Protein AF-A0A0F5PPN7-F1 (afdb_monomer)

Secondary structure (DSSP, 8-state):
-HHHHHHHHHHHHHHHHHHHHHHS---HHHHHHHHHHHHHHHHHHT-S-HHHHHHHHHHHHHHHHHHHHHTTT-S-HHHHHHHHHHHHHHHHHHHHHHHHHHHHHHHHHHHHHHHTTSS-TTS---SHHHHHHHHHHHHHHHHHHHHHHHHHHH-

Mean predicted aligned error: 4.65 Å

InterPro domains:
  IPR000045 Prepilin type IV endopeptidase, peptidase domain [PF01478] (7-111)
  IPR014032 Peptidase A24A, prepilin type IV, bacterial [PR00864] (16-33)
  IPR014032 Peptidase A24A, prepilin type IV, bacterial [PR00864] (79-90)
  IPR014032 Peptidase A24A, prepilin type IV, bacterial [PR00864] (91-106)
  IPR050882 Prepilin leader peptidase/N-methyltransferase [PTHR30487] (3-154)

pLDDT: mean 89.39, std 6.9, range [55.94, 96.75]

Structure (mmCIF, N/CA/C/O backbone):
data_AF-A0A0F5PPN7-F1
#
_entry.id   AF-A0A0F5PPN7-F1
#
loop_
_atom_site.group_PDB
_atom_site.id
_atom_site.type_symbol
_atom_site.label_atom_id
_atom_site.label_alt_id
_atom_site.label_comp_id
_atom_site.label_asym_id
_atom_site.label_entity_id
_atom_site.label_seq_id
_atom_site.pdbx_PDB_ins_code
_atom_site.Cartn_x
_atom_site.Cartn_y
_atom_site.Cartn_z
_atom_site.occupancy
_atom_site.B_iso_or_equiv
_atom_site.auth_seq_id
_atom_site.auth_comp_id
_atom_site.auth_asym_id
_atom_site.auth_atom_id
_atom_site.pdbx_PDB_model_num
ATOM 1 N N . MET A 1 1 ? 15.386 -11.214 -9.641 1.00 70.88 1 MET A N 1
ATOM 2 C CA . MET A 1 1 ? 15.377 -10.045 -8.725 1.00 70.88 1 MET A CA 1
ATOM 3 C C . MET A 1 1 ? 13.977 -9.497 -8.457 1.00 70.88 1 MET A C 1
ATOM 5 O O . MET A 1 1 ? 13.688 -9.273 -7.292 1.00 70.88 1 MET A O 1
ATOM 9 N N . LYS A 1 2 ? 13.082 -9.360 -9.454 1.00 78.06 2 LYS A N 1
ATOM 10 C CA . LYS A 1 2 ? 11.677 -8.943 -9.219 1.00 78.06 2 LYS A CA 1
ATOM 11 C C . LYS A 1 2 ? 10.920 -9.808 -8.201 1.00 78.06 2 LYS A C 1
ATOM 13 O O . LYS A 1 2 ? 10.263 -9.279 -7.315 1.00 78.06 2 LYS A O 1
ATOM 18 N N . ALA A 1 3 ? 11.081 -11.130 -8.265 1.00 83.12 3 ALA A N 1
ATOM 19 C CA . ALA A 1 3 ? 10.486 -12.030 -7.274 1.00 83.12 3 ALA A CA 1
ATOM 20 C C . ALA A 1 3 ? 10.968 -11.725 -5.841 1.00 83.12 3 ALA A C 1
ATOM 22 O O . ALA A 1 3 ? 10.147 -11.585 -4.944 1.00 83.12 3 ALA A O 1
ATOM 23 N N . PHE A 1 4 ? 12.275 -11.517 -5.635 1.00 86.00 4 PHE A N 1
ATOM 24 C CA . PHE A 1 4 ? 12.831 -11.163 -4.321 1.00 86.00 4 PHE A CA 1
ATOM 25 C C . PHE A 1 4 ? 12.287 -9.834 -3.790 1.00 86.00 4 PHE A C 1
ATOM 27 O O . PHE A 1 4 ? 11.924 -9.755 -2.620 1.00 86.00 4 PHE A O 1
ATOM 34 N N . SER A 1 5 ? 12.177 -8.810 -4.644 1.00 85.88 5 SER A N 1
ATOM 35 C CA . SER A 1 5 ? 11.591 -7.530 -4.237 1.00 85.88 5 SER A CA 1
ATOM 36 C C . SER A 1 5 ? 10.119 -7.677 -3.848 1.00 85.88 5 SER A C 1
ATOM 38 O O . SER A 1 5 ? 9.676 -7.045 -2.892 1.00 85.88 5 SER A O 1
ATOM 40 N N . TYR A 1 6 ? 9.367 -8.539 -4.543 1.00 89.69 6 TYR A N 1
ATOM 41 C CA . TYR A 1 6 ? 7.972 -8.803 -4.199 1.00 89.69 6 TYR A CA 1
ATOM 42 C C . TYR A 1 6 ? 7.831 -9.602 -2.910 1.00 89.69 6 TYR A C 1
ATOM 44 O O . TYR A 1 6 ? 6.993 -9.256 -2.090 1.00 89.69 6 TYR A O 1
ATOM 52 N N . MET A 1 7 ? 8.674 -10.610 -2.681 1.00 89.94 7 MET A N 1
ATOM 53 C CA . MET A 1 7 ? 8.681 -11.366 -1.425 1.00 89.94 7 MET A CA 1
ATOM 54 C C . MET A 1 7 ? 9.019 -10.471 -0.229 1.00 89.94 7 MET A C 1
ATOM 56 O O . MET A 1 7 ? 8.370 -10.573 0.809 1.00 89.94 7 MET A O 1
ATOM 60 N N . PHE A 1 8 ? 9.989 -9.564 -0.391 1.00 91.81 8 PHE A N 1
ATOM 61 C CA . PHE A 1 8 ? 10.326 -8.576 0.631 1.00 91.81 8 PHE A CA 1
ATOM 62 C C . PHE A 1 8 ? 9.153 -7.637 0.923 1.00 91.81 8 PHE A C 1
ATOM 64 O O . PHE A 1 8 ? 8.790 -7.458 2.080 1.00 91.81 8 PHE A O 1
ATOM 71 N N . LEU A 1 9 ? 8.523 -7.050 -0.101 1.00 90.88 9 LEU A N 1
ATOM 72 C CA . LEU A 1 9 ? 7.404 -6.151 0.170 1.00 90.88 9 LEU A CA 1
ATOM 73 C C . LEU A 1 9 ? 6.204 -6.905 0.752 1.00 90.88 9 LEU A C 1
ATOM 75 O O . LEU A 1 9 ? 5.575 -6.407 1.678 1.00 90.88 9 LEU A O 1
ATOM 79 N N . SER A 1 10 ? 5.924 -8.123 0.287 1.00 92.50 10 SER A N 1
ATOM 80 C CA . SER A 1 10 ? 4.885 -8.967 0.874 1.00 92.50 10 SER A CA 1
ATOM 81 C C . SER A 1 10 ? 5.128 -9.223 2.364 1.00 92.50 10 SER A C 1
ATOM 83 O O . SER A 1 10 ? 4.177 -9.155 3.132 1.00 92.50 10 SER A O 1
ATOM 85 N N . SER A 1 11 ? 6.367 -9.456 2.817 1.00 92.69 11 SER A N 1
ATOM 86 C CA . SER A 1 11 ? 6.638 -9.649 4.252 1.00 92.69 11 SER A CA 1
ATOM 87 C C . SER A 1 11 ? 6.443 -8.370 5.077 1.00 92.69 11 SER A C 1
ATOM 89 O O . SER A 1 11 ? 5.898 -8.431 6.183 1.00 92.69 11 SER A O 1
ATOM 91 N N . VAL A 1 12 ? 6.808 -7.209 4.522 1.00 92.50 12 VAL A N 1
ATOM 92 C CA . VAL A 1 12 ? 6.548 -5.884 5.114 1.00 92.50 12 VAL A CA 1
ATOM 93 C C . VAL A 1 12 ? 5.042 -5.628 5.225 1.00 92.50 12 VAL A C 1
ATOM 95 O O . VAL A 1 12 ? 4.563 -5.220 6.280 1.00 92.50 12 VAL A O 1
ATOM 98 N N . LEU A 1 13 ? 4.286 -5.912 4.163 1.00 92.75 13 LEU A N 1
ATOM 99 C CA . LEU A 1 13 ? 2.836 -5.721 4.095 1.00 92.75 13 LEU A CA 1
ATOM 100 C C . LEU A 1 13 ? 2.071 -6.671 5.015 1.00 92.75 13 LEU A C 1
ATOM 102 O O . LEU A 1 13 ? 1.141 -6.247 5.698 1.00 92.75 13 LEU A O 1
ATOM 106 N N . ILE A 1 14 ? 2.485 -7.935 5.091 1.00 93.19 14 ILE A N 1
ATOM 107 C CA . ILE A 1 14 ? 1.915 -8.902 6.032 1.00 93.19 14 ILE A CA 1
ATOM 108 C C . ILE A 1 14 ? 2.141 -8.413 7.466 1.00 93.19 14 ILE A C 1
ATOM 110 O O . ILE A 1 14 ? 1.184 -8.315 8.227 1.00 93.19 14 ILE A O 1
ATOM 114 N N . SER A 1 15 ? 3.371 -8.017 7.810 1.00 91.62 15 SER A N 1
ATOM 115 C CA . SER A 1 15 ? 3.681 -7.453 9.133 1.00 91.62 15 SER A CA 1
ATOM 116 C C . SER A 1 15 ? 2.833 -6.215 9.445 1.00 91.62 15 SER A C 1
ATOM 118 O O . SER A 1 15 ? 2.256 -6.122 10.524 1.00 91.62 15 SER A O 1
ATOM 120 N N . ALA A 1 16 ? 2.705 -5.288 8.489 1.00 91.62 16 ALA A N 1
ATOM 121 C CA . ALA A 1 16 ? 1.866 -4.100 8.639 1.00 91.62 16 ALA A CA 1
ATOM 122 C C . ALA A 1 16 ? 0.387 -4.460 8.842 1.00 91.62 16 ALA A C 1
ATOM 124 O O . ALA A 1 16 ? -0.280 -3.834 9.654 1.00 91.62 16 ALA A O 1
ATOM 125 N N . SER A 1 17 ? -0.107 -5.486 8.147 1.00 92.12 17 SER A N 1
ATOM 126 C CA . SER A 1 17 ? -1.500 -5.938 8.234 1.00 92.12 17 SER A CA 1
ATOM 127 C C . SER A 1 17 ? -1.832 -6.529 9.600 1.00 92.12 17 SER A C 1
ATOM 129 O O . SER A 1 17 ? -2.889 -6.231 10.143 1.00 92.12 17 SER A O 1
ATOM 131 N N . PHE A 1 18 ? -0.938 -7.341 10.172 1.00 91.94 18 PHE A N 1
ATOM 132 C CA . PHE A 1 18 ? -1.131 -7.881 11.521 1.00 91.94 18 PHE A CA 1
ATOM 133 C C . PHE A 1 18 ? -1.137 -6.770 12.574 1.00 91.94 18 PHE A C 1
ATOM 135 O O . PHE A 1 18 ? -2.020 -6.736 13.425 1.00 91.94 18 PHE A O 1
ATOM 142 N N . ILE A 1 19 ? -0.213 -5.812 12.468 1.00 89.56 19 ILE A N 1
ATOM 143 C CA . ILE A 1 19 ? -0.149 -4.687 13.409 1.00 89.56 19 ILE A CA 1
ATOM 144 C C . ILE A 1 19 ? -1.370 -3.770 13.257 1.00 89.56 19 ILE A C 1
ATOM 146 O O . ILE A 1 19 ? -1.895 -3.291 14.257 1.00 89.56 19 ILE A O 1
ATOM 150 N N . ASP A 1 20 ? -1.866 -3.561 12.036 1.00 90.81 20 ASP A N 1
ATOM 151 C CA . ASP A 1 20 ? -3.085 -2.783 11.795 1.00 90.81 20 ASP A CA 1
ATOM 152 C C . ASP A 1 20 ? -4.336 -3.495 12.345 1.00 90.81 20 ASP A C 1
ATOM 154 O O . ASP A 1 20 ? -5.203 -2.860 12.940 1.00 90.81 20 ASP A O 1
ATOM 158 N N . LEU A 1 21 ? -4.410 -4.827 12.242 1.00 86.94 21 LEU A N 1
ATOM 159 C CA . LEU A 1 21 ? -5.501 -5.617 12.826 1.00 86.94 21 LEU A CA 1
ATOM 160 C C . LEU A 1 21 ? -5.532 -5.558 14.358 1.00 86.94 21 LEU A C 1
ATOM 162 O O . LEU A 1 21 ? -6.618 -5.513 14.937 1.00 86.94 21 LEU A O 1
ATOM 166 N N . GLU A 1 22 ? -4.367 -5.569 15.005 1.00 87.38 22 GLU A N 1
ATOM 167 C CA . GLU A 1 22 ? -4.254 -5.583 16.468 1.00 87.38 22 GLU A CA 1
ATOM 168 C C . GLU A 1 22 ? -4.308 -4.183 17.087 1.00 87.38 22 GLU A C 1
ATOM 170 O O . GLU A 1 22 ? -4.940 -3.980 18.125 1.00 87.38 22 GLU A O 1
ATOM 175 N N . HIS A 1 23 ? -3.650 -3.209 16.459 1.00 85.31 23 HIS A N 1
ATOM 176 C CA . HIS A 1 23 ? -3.412 -1.890 17.040 1.00 85.31 23 HIS A CA 1
ATOM 177 C C . HIS A 1 23 ? -3.988 -0.732 16.222 1.00 85.31 23 HIS A C 1
ATOM 179 O O . HIS A 1 23 ? -3.931 0.406 16.687 1.00 85.31 23 HIS A O 1
ATOM 185 N N . THR A 1 24 ? -4.557 -0.975 15.034 1.00 84.31 24 THR A N 1
ATOM 186 C CA . THR A 1 24 ? -5.137 0.058 14.140 1.00 84.31 24 THR A CA 1
ATOM 187 C C . THR A 1 24 ? -4.165 1.185 13.774 1.00 84.31 24 THR A C 1
ATOM 189 O O . THR A 1 24 ? -4.561 2.311 13.472 1.00 84.31 24 THR A O 1
ATOM 192 N N . ILE A 1 25 ? -2.865 0.894 13.847 1.00 85.62 25 ILE A N 1
ATOM 193 C CA . ILE A 1 25 ? -1.784 1.818 13.519 1.00 85.62 25 ILE A CA 1
ATOM 194 C C . ILE A 1 25 ? -0.779 1.118 12.615 1.00 85.62 25 ILE A C 1
ATOM 196 O O . ILE A 1 25 ? -0.460 -0.051 12.805 1.00 85.62 25 ILE A O 1
ATOM 200 N N . ILE A 1 26 ? -0.205 1.863 11.672 1.00 86.31 26 ILE A N 1
ATOM 201 C CA . ILE A 1 26 ? 0.923 1.387 10.868 1.00 86.31 26 ILE A CA 1
ATOM 202 C C . ILE A 1 26 ? 2.187 2.114 11.344 1.00 86.31 26 ILE A C 1
ATOM 204 O O . ILE A 1 26 ? 2.313 3.327 11.136 1.00 86.31 26 ILE A O 1
ATOM 208 N N . PRO A 1 27 ? 3.143 1.406 11.974 1.00 86.25 27 PRO A N 1
ATOM 209 C CA . PRO A 1 27 ? 4.383 2.005 12.441 1.00 86.25 27 PRO A CA 1
ATOM 210 C C . PRO A 1 27 ? 5.185 2.612 11.291 1.00 86.25 27 PRO A C 1
ATOM 212 O O . PRO A 1 27 ? 5.464 1.959 10.281 1.00 86.25 27 PRO A O 1
ATOM 215 N N . ASN A 1 28 ? 5.652 3.849 11.479 1.00 89.56 28 ASN A N 1
ATOM 216 C CA . ASN A 1 28 ? 6.518 4.508 10.499 1.00 89.56 28 ASN A CA 1
ATOM 217 C C . ASN A 1 28 ? 7.812 3.713 10.245 1.00 89.56 28 ASN A C 1
ATOM 219 O O . ASN A 1 28 ? 8.345 3.773 9.143 1.00 89.56 28 ASN A O 1
ATOM 223 N N . SER A 1 29 ? 8.299 2.943 11.224 1.00 88.69 29 SER A N 1
ATOM 224 C CA . SER A 1 29 ? 9.482 2.083 11.081 1.00 88.69 29 SER A CA 1
ATOM 225 C C . SER A 1 29 ? 9.324 1.042 9.968 1.00 88.69 29 SER A C 1
ATOM 227 O O . SER A 1 29 ? 10.255 0.844 9.192 1.00 88.69 29 SER A O 1
ATOM 229 N N . ILE A 1 30 ? 8.141 0.433 9.838 1.00 90.50 30 ILE A N 1
ATOM 230 C CA . ILE A 1 30 ? 7.843 -0.568 8.802 1.00 90.50 30 ILE A CA 1
ATOM 231 C C . ILE A 1 30 ? 7.790 0.085 7.425 1.00 90.50 30 ILE A C 1
ATOM 233 O O . ILE A 1 30 ? 8.378 -0.421 6.472 1.00 90.50 30 ILE A O 1
ATOM 237 N N . ILE A 1 31 ? 7.142 1.246 7.333 1.00 92.00 31 ILE A N 1
ATOM 238 C CA . ILE A 1 31 ? 7.070 2.026 6.095 1.00 92.00 31 ILE A CA 1
ATOM 239 C C . ILE A 1 31 ? 8.478 2.438 5.643 1.00 92.00 31 ILE A C 1
ATOM 241 O O . ILE A 1 31 ? 8.833 2.245 4.481 1.00 92.00 31 ILE A O 1
ATOM 245 N N . ILE A 1 32 ? 9.297 2.968 6.557 1.00 91.56 32 ILE A N 1
ATOM 246 C CA . ILE A 1 32 ? 10.674 3.391 6.272 1.00 91.56 32 ILE A CA 1
ATOM 247 C C . ILE A 1 32 ? 11.523 2.194 5.830 1.00 91.56 32 ILE A C 1
ATOM 249 O O . ILE A 1 32 ? 12.202 2.283 4.809 1.00 91.56 32 ILE A O 1
ATOM 253 N N . ALA A 1 33 ? 11.452 1.062 6.539 1.00 91.75 33 ALA A N 1
ATOM 254 C CA . ALA A 1 33 ? 12.148 -0.165 6.149 1.00 91.75 33 ALA A CA 1
ATOM 255 C C . ALA A 1 33 ? 11.722 -0.637 4.748 1.00 91.75 33 ALA A C 1
ATOM 257 O O . ALA A 1 33 ? 12.568 -1.001 3.928 1.00 91.75 33 ALA A O 1
ATOM 258 N N . GLY A 1 34 ? 10.424 -0.551 4.449 1.00 91.88 34 GLY A N 1
ATOM 259 C CA . GLY A 1 34 ? 9.867 -0.816 3.130 1.00 91.88 34 GLY A CA 1
ATOM 260 C C . GLY A 1 34 ? 10.478 0.071 2.046 1.00 91.88 34 GLY A C 1
ATOM 261 O O . GLY A 1 34 ? 10.948 -0.450 1.036 1.00 91.88 34 GLY A O 1
ATOM 262 N N . PHE A 1 35 ? 10.527 1.391 2.256 1.00 91.62 35 PHE A N 1
ATOM 263 C CA . PHE A 1 35 ? 11.103 2.341 1.294 1.00 91.62 35 PHE A CA 1
ATOM 264 C C . PHE A 1 35 ? 12.605 2.147 1.089 1.00 91.62 35 PHE A C 1
ATOM 266 O O . PHE A 1 35 ? 13.071 2.194 -0.049 1.00 91.62 35 PHE A O 1
ATOM 273 N N . ILE A 1 36 ? 13.360 1.895 2.162 1.00 91.31 36 ILE A N 1
ATOM 274 C CA . ILE A 1 36 ? 14.796 1.601 2.073 1.00 91.31 36 ILE A CA 1
ATOM 275 C C . ILE A 1 36 ? 15.011 0.346 1.225 1.00 91.31 36 ILE A C 1
ATOM 277 O O . ILE A 1 36 ? 15.800 0.368 0.280 1.00 91.31 36 ILE A O 1
ATOM 281 N N . GLY A 1 37 ? 14.263 -0.726 1.504 1.00 88.94 37 GLY A N 1
ATOM 282 C CA . GLY A 1 37 ? 14.311 -1.943 0.698 1.00 88.94 37 GLY A CA 1
ATOM 283 C C . GLY A 1 37 ? 13.943 -1.677 -0.762 1.00 88.94 37 GLY A C 1
ATOM 284 O O . GLY A 1 37 ? 14.658 -2.113 -1.663 1.00 88.94 37 GLY A O 1
ATOM 285 N N . ALA A 1 38 ? 12.888 -0.895 -1.007 1.00 87.56 38 ALA A N 1
ATOM 286 C CA . ALA A 1 38 ? 12.468 -0.495 -2.348 1.00 87.56 38 ALA A CA 1
ATOM 287 C C . ALA A 1 38 ? 13.591 0.187 -3.128 1.00 87.56 38 ALA A C 1
ATOM 289 O O . ALA A 1 38 ? 13.858 -0.163 -4.279 1.00 87.56 38 ALA A O 1
ATOM 290 N N . LEU A 1 39 ? 14.266 1.144 -2.488 1.00 87.69 39 LEU A N 1
ATOM 291 C CA . LEU A 1 39 ? 15.353 1.902 -3.088 1.00 87.69 39 LEU A CA 1
ATOM 292 C C . LEU A 1 39 ? 16.548 0.997 -3.406 1.00 87.69 39 LEU A C 1
ATOM 294 O O . LEU A 1 39 ? 17.082 1.066 -4.511 1.00 87.69 39 LEU A O 1
ATOM 298 N N . ILE A 1 40 ? 16.919 0.098 -2.490 1.00 88.94 40 ILE A N 1
ATOM 299 C CA . ILE A 1 40 ? 17.997 -0.878 -2.704 1.00 88.94 40 ILE A CA 1
ATOM 300 C C . ILE A 1 40 ? 17.668 -1.782 -3.896 1.00 88.94 40 ILE A C 1
ATOM 302 O O . ILE A 1 40 ? 18.454 -1.872 -4.840 1.00 88.94 40 ILE A O 1
ATOM 306 N N . PHE A 1 41 ? 16.488 -2.410 -3.912 1.00 86.94 41 PHE A N 1
ATOM 307 C CA . PHE A 1 41 ? 16.081 -3.266 -5.031 1.00 86.94 41 PHE A CA 1
ATOM 308 C C . PHE A 1 41 ? 16.023 -2.500 -6.353 1.00 86.94 41 PHE A C 1
ATOM 310 O O . PHE A 1 41 ? 16.322 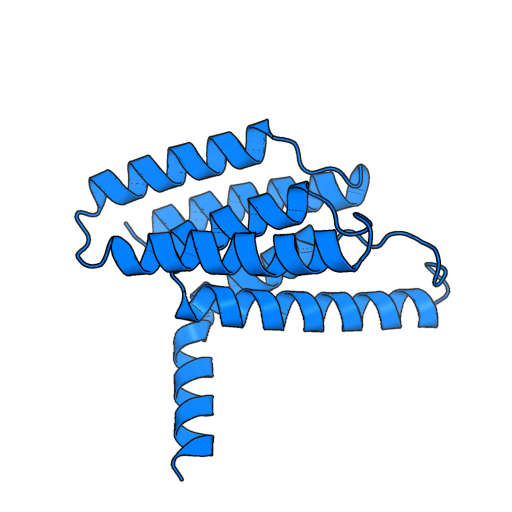-3.070 -7.406 1.00 86.94 41 PHE A O 1
ATOM 317 N N . ARG A 1 42 ? 15.676 -1.209 -6.308 1.00 82.19 42 ARG A N 1
ATOM 318 C CA . ARG A 1 42 ? 15.634 -0.348 -7.487 1.00 82.19 42 ARG A CA 1
ATOM 319 C C . ARG A 1 42 ? 17.018 -0.079 -8.058 1.00 82.19 42 ARG A C 1
ATOM 321 O O . ARG A 1 42 ? 17.200 -0.240 -9.264 1.00 82.19 42 ARG A O 1
ATOM 328 N N . LEU A 1 43 ? 17.966 0.307 -7.207 1.00 83.19 43 LEU A N 1
ATOM 329 C CA . LEU A 1 43 ? 19.353 0.552 -7.603 1.00 83.19 43 LEU A CA 1
ATOM 330 C C . LEU A 1 43 ? 19.981 -0.711 -8.202 1.00 83.19 43 LEU A C 1
ATOM 332 O O . LEU A 1 43 ? 20.671 -0.637 -9.214 1.00 83.19 43 LEU A O 1
ATOM 336 N N . LEU A 1 44 ? 19.666 -1.874 -7.630 1.00 83.56 44 LEU A N 1
ATOM 337 C CA . LEU A 1 44 ? 20.182 -3.158 -8.095 1.00 83.56 44 LEU A CA 1
ATOM 338 C C . LEU A 1 44 ? 19.560 -3.628 -9.422 1.00 83.56 44 LEU A C 1
ATOM 340 O O . LEU A 1 44 ? 20.227 -4.310 -10.192 1.00 83.56 44 LEU A O 1
ATOM 344 N N . MET A 1 45 ? 18.295 -3.299 -9.712 1.00 76.88 45 MET A N 1
ATOM 345 C CA . MET A 1 45 ? 17.614 -3.779 -10.926 1.00 76.88 45 MET A CA 1
ATOM 346 C C . MET A 1 45 ? 17.824 -2.924 -12.182 1.00 76.88 45 MET A C 1
ATOM 348 O O . MET A 1 45 ? 17.304 -3.312 -13.225 1.00 76.88 45 MET A O 1
ATOM 352 N N . TYR A 1 46 ? 18.538 -1.792 -12.096 1.00 65.44 46 TYR A N 1
ATOM 353 C CA . TYR A 1 46 ? 18.852 -0.875 -13.210 1.00 65.44 46 TYR A CA 1
ATOM 354 C C . TYR A 1 46 ? 17.733 -0.784 -14.269 1.00 65.44 46 TYR A C 1
ATOM 356 O O . TYR A 1 46 ? 17.925 -1.006 -15.463 1.00 65.44 46 TYR A O 1
ATOM 364 N N . SER A 1 47 ? 16.500 -0.549 -13.809 1.00 61.75 47 SER A N 1
ATOM 365 C CA . SER A 1 47 ? 15.319 -0.656 -14.667 1.00 61.75 47 SER A CA 1
ATOM 366 C C . SER A 1 47 ? 14.999 0.687 -15.312 1.00 61.75 47 SER A C 1
ATOM 368 O O . SER A 1 47 ? 14.724 1.669 -14.612 1.00 61.75 47 SER A O 1
ATOM 370 N N . TYR A 1 48 ? 14.906 0.693 -16.645 1.00 55.94 48 TYR A N 1
ATOM 371 C CA . TYR A 1 48 ? 14.234 1.748 -17.402 1.00 55.94 48 TYR A CA 1
ATOM 372 C C . TYR A 1 48 ? 12.815 1.963 -16.843 1.00 55.94 48 TYR A C 1
ATOM 374 O O . TYR A 1 48 ? 12.143 1.009 -16.435 1.00 55.94 48 TYR A O 1
ATOM 382 N N . GLY A 1 49 ? 12.390 3.226 -16.753 1.00 72.31 49 GLY A N 1
ATOM 383 C CA . GLY A 1 49 ? 11.052 3.600 -16.285 1.00 72.31 49 GLY A CA 1
ATOM 384 C C . GLY A 1 49 ? 10.961 4.124 -14.850 1.00 72.31 49 GLY A C 1
ATOM 385 O O . GLY A 1 49 ? 9.942 3.901 -14.220 1.00 72.31 49 GLY A O 1
ATOM 386 N N . PHE A 1 50 ? 11.974 4.821 -14.316 1.00 80.31 50 PHE A N 1
ATOM 387 C CA . PHE A 1 50 ? 11.917 5.447 -12.976 1.00 80.31 50 PHE A CA 1
ATOM 388 C C . PHE A 1 50 ? 10.674 6.337 -12.769 1.00 80.31 50 PHE A C 1
ATOM 390 O O . PHE A 1 50 ? 10.063 6.308 -11.702 1.00 80.31 50 PHE A O 1
ATOM 397 N N . LEU A 1 51 ? 10.246 7.039 -13.824 1.00 87.56 51 LEU A N 1
ATOM 398 C CA . LEU A 1 51 ? 9.023 7.846 -13.826 1.00 87.56 51 LEU A CA 1
ATOM 399 C C . LEU A 1 51 ? 7.763 7.028 -13.512 1.00 87.56 51 LEU A C 1
ATOM 401 O O . LEU A 1 51 ? 6.900 7.519 -12.800 1.00 87.56 51 LEU A O 1
ATOM 405 N N . ASP A 1 52 ? 7.667 5.782 -13.979 1.00 89.50 52 ASP A N 1
ATOM 406 C CA . ASP A 1 52 ? 6.491 4.924 -13.774 1.00 89.50 52 ASP A CA 1
ATOM 407 C C . ASP A 1 52 ? 6.241 4.631 -12.283 1.00 89.50 52 ASP A C 1
ATOM 409 O O . ASP A 1 52 ? 5.100 4.617 -11.821 1.00 89.50 52 ASP A O 1
ATOM 413 N N . TYR A 1 53 ? 7.323 4.483 -11.516 1.00 88.06 53 TYR A N 1
ATOM 414 C CA . TYR A 1 53 ? 7.301 4.189 -10.081 1.00 88.06 53 TYR A CA 1
ATOM 415 C C . TYR A 1 53 ? 7.154 5.451 -9.235 1.00 88.06 53 TYR A C 1
ATOM 417 O O . TYR A 1 53 ? 6.482 5.410 -8.209 1.00 88.06 53 TYR A O 1
ATOM 425 N N . ILE A 1 54 ? 7.720 6.585 -9.670 1.00 90.75 54 ILE A N 1
ATOM 426 C CA . ILE A 1 54 ? 7.417 7.883 -9.049 1.00 90.75 54 ILE A CA 1
ATOM 427 C C . ILE A 1 54 ? 5.936 8.204 -9.225 1.00 90.75 54 ILE A C 1
ATOM 429 O O . ILE A 1 54 ? 5.274 8.582 -8.264 1.00 90.75 54 ILE A O 1
ATOM 433 N N . LEU A 1 55 ? 5.399 8.020 -10.433 1.00 93.88 55 LEU A N 1
ATOM 434 C CA . LEU A 1 55 ? 3.971 8.177 -10.685 1.00 93.88 55 LEU A CA 1
ATOM 435 C C . LEU A 1 55 ? 3.163 7.182 -9.855 1.00 93.88 55 LEU A C 1
ATOM 437 O O . LEU A 1 55 ? 2.149 7.565 -9.289 1.00 93.88 55 LEU A O 1
ATOM 441 N N . GLY A 1 56 ? 3.632 5.941 -9.712 1.00 93.44 56 GLY A N 1
ATOM 442 C CA . GLY A 1 56 ? 3.031 4.964 -8.810 1.00 93.44 56 GLY A CA 1
ATOM 443 C C . GLY A 1 56 ? 2.979 5.441 -7.358 1.00 93.44 56 GLY A C 1
ATOM 444 O O . GLY A 1 56 ? 1.920 5.388 -6.742 1.00 93.44 56 GLY A O 1
ATOM 445 N N . PHE A 1 57 ? 4.084 5.962 -6.825 1.00 94.12 57 PHE A N 1
ATOM 446 C CA . PHE A 1 57 ? 4.157 6.547 -5.484 1.00 94.12 57 PHE A CA 1
ATOM 447 C C . PHE A 1 57 ? 3.196 7.731 -5.321 1.00 94.12 57 PHE A C 1
ATOM 449 O O . PHE A 1 57 ? 2.411 7.767 -4.373 1.00 94.12 57 PHE A O 1
ATOM 456 N N . LEU A 1 58 ? 3.232 8.678 -6.265 1.00 95.19 58 LEU A N 1
ATOM 457 C CA . LEU A 1 58 ? 2.409 9.885 -6.233 1.00 95.19 58 LEU A CA 1
ATOM 458 C C . LEU A 1 58 ? 0.924 9.570 -6.381 1.00 95.19 58 LEU A C 1
ATOM 460 O O . LEU A 1 58 ? 0.120 10.164 -5.679 1.00 95.19 58 LEU A O 1
ATOM 464 N N . LEU A 1 59 ? 0.545 8.642 -7.258 1.00 95.56 59 LEU A N 1
ATOM 465 C CA . LEU A 1 59 ? -0.854 8.261 -7.443 1.00 95.56 59 LEU A CA 1
ATOM 466 C C . LEU A 1 59 ? -1.351 7.401 -6.284 1.00 95.56 59 LEU A C 1
ATOM 468 O O . LEU A 1 59 ? -2.423 7.669 -5.754 1.00 95.56 59 LEU A O 1
ATOM 472 N N . GLY A 1 60 ? -0.567 6.416 -5.843 1.00 93.25 60 GLY A N 1
ATOM 473 C CA . GLY A 1 60 ? -0.931 5.562 -4.715 1.00 93.25 60 GLY A CA 1
ATOM 474 C C . GLY A 1 60 ? -1.130 6.361 -3.429 1.00 93.25 60 GLY A C 1
ATOM 475 O O . GLY A 1 60 ? -2.199 6.312 -2.823 1.00 93.25 60 GLY A O 1
ATOM 476 N N . GLY A 1 61 ? -0.118 7.138 -3.040 1.00 92.75 61 GLY A N 1
ATOM 477 C CA . GLY A 1 61 ? -0.195 7.993 -1.860 1.00 92.75 61 GLY A CA 1
ATOM 478 C C . GLY A 1 61 ? -1.134 9.176 -2.057 1.00 92.75 61 GLY A C 1
ATOM 479 O O . GLY A 1 61 ? -1.955 9.461 -1.195 1.00 92.75 61 GLY A O 1
ATOM 480 N N . GLY A 1 62 ? -1.055 9.856 -3.199 1.00 93.44 62 GLY A N 1
ATOM 481 C CA . GLY A 1 62 ? -1.819 11.072 -3.466 1.00 93.44 62 GLY A CA 1
ATOM 482 C C . GLY A 1 62 ? -3.324 10.845 -3.510 1.00 93.44 62 GLY A C 1
ATOM 483 O O . GLY A 1 62 ? -4.056 11.651 -2.948 1.00 93.44 62 GLY A O 1
ATOM 484 N N . ILE A 1 63 ? -3.803 9.744 -4.100 1.00 93.88 63 ILE A N 1
ATOM 485 C CA . ILE A 1 63 ? -5.245 9.454 -4.133 1.00 93.88 63 ILE A CA 1
ATOM 486 C C . ILE A 1 63 ? -5.777 9.213 -2.717 1.00 93.88 63 ILE A C 1
ATOM 488 O O . ILE A 1 63 ? -6.771 9.827 -2.333 1.00 93.88 63 ILE A O 1
ATOM 492 N N . LEU A 1 64 ? -5.111 8.373 -1.916 1.00 91.94 64 LEU A N 1
ATOM 493 C CA . LEU A 1 64 ? -5.536 8.153 -0.531 1.00 91.94 64 LEU A CA 1
ATOM 494 C C . LEU A 1 64 ? -5.386 9.419 0.322 1.00 91.94 64 LEU A C 1
ATOM 496 O O . LEU A 1 64 ? -6.228 9.684 1.172 1.00 91.94 64 LEU A O 1
ATOM 500 N N . LEU A 1 65 ? -4.355 10.231 0.088 1.00 92.50 65 LEU A N 1
ATOM 501 C CA . LEU A 1 65 ? -4.184 11.507 0.779 1.00 92.50 65 LEU A CA 1
ATOM 502 C C . LEU A 1 65 ? -5.336 12.463 0.460 1.00 92.50 65 LEU A C 1
ATOM 504 O O . LEU A 1 65 ? -5.891 13.064 1.374 1.00 92.50 65 LEU A O 1
ATOM 508 N N . LEU A 1 66 ? -5.730 12.577 -0.811 1.00 91.94 66 LEU A N 1
ATOM 509 C CA . LEU A 1 66 ? -6.876 13.388 -1.221 1.00 91.94 66 LEU A CA 1
ATOM 510 C C . LEU A 1 66 ? -8.166 12.905 -0.557 1.00 91.94 66 LEU A C 1
ATOM 512 O O . LEU A 1 66 ? -8.912 13.721 -0.027 1.00 91.94 66 LEU A O 1
ATOM 516 N N . ILE A 1 67 ? -8.404 11.593 -0.530 1.00 89.44 67 ILE A N 1
ATOM 517 C CA . ILE A 1 67 ? -9.567 11.019 0.157 1.00 89.44 67 ILE A CA 1
ATOM 518 C C . ILE A 1 67 ? -9.519 11.348 1.655 1.00 89.44 67 ILE A C 1
ATOM 520 O O . ILE A 1 67 ? -10.522 11.801 2.192 1.00 89.44 67 ILE A O 1
ATOM 524 N N . SER A 1 68 ? -8.359 11.200 2.304 1.00 89.31 68 SER A N 1
ATOM 525 C CA . SER A 1 68 ? -8.166 11.522 3.725 1.00 89.31 68 SER A CA 1
ATOM 526 C C . SER A 1 68 ? -8.450 12.999 4.021 1.00 89.31 68 SER A C 1
ATOM 528 O O . SER A 1 68 ? -9.139 13.312 4.986 1.00 89.31 68 SER A O 1
ATOM 530 N N . LEU A 1 69 ? -7.998 13.925 3.168 1.00 88.75 69 LEU A N 1
ATOM 531 C CA . LEU A 1 69 ? -8.289 15.354 3.325 1.00 88.75 69 LEU A CA 1
ATOM 532 C C . LEU A 1 69 ? -9.781 15.667 3.148 1.00 88.75 69 LEU A C 1
ATOM 534 O O . LEU A 1 69 ? -10.338 16.450 3.914 1.00 88.75 69 LEU A O 1
ATOM 538 N N . LEU A 1 70 ? -10.432 15.056 2.155 1.00 89.50 70 LEU A N 1
ATOM 539 C CA . LEU A 1 70 ? -11.856 15.267 1.879 1.00 89.50 70 LEU A CA 1
ATOM 540 C C . LEU A 1 70 ? -12.761 14.634 2.942 1.00 89.50 70 LEU A C 1
ATOM 542 O O . LEU A 1 70 ? -13.842 15.154 3.205 1.00 89.50 70 LEU A O 1
ATOM 546 N N . SER A 1 71 ? -12.321 13.544 3.572 1.00 83.69 71 SER A N 1
ATOM 547 C CA . SER A 1 71 ? -13.040 12.866 4.652 1.00 83.69 71 SER A CA 1
ATOM 548 C C . SER A 1 71 ? -12.756 13.461 6.038 1.00 83.69 71 SER A C 1
ATOM 550 O O . SER A 1 71 ? -13.084 12.841 7.042 1.00 83.69 71 SER A O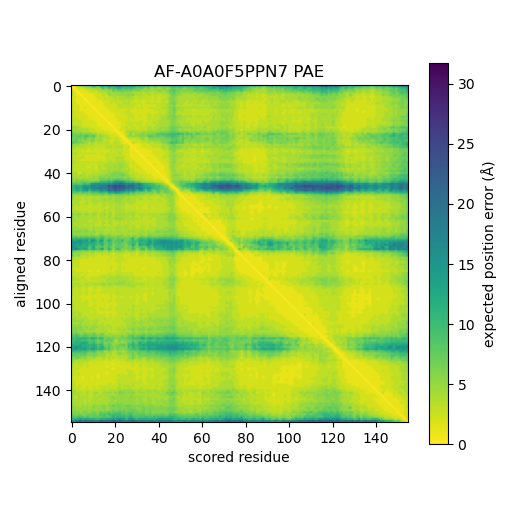 1
ATOM 552 N N . GLY A 1 72 ? -12.098 14.622 6.131 1.00 79.44 72 GLY A N 1
ATOM 553 C CA . GLY A 1 72 ? -11.792 15.262 7.417 1.00 79.44 72 GLY A CA 1
ATOM 554 C C . GLY A 1 72 ? -10.727 14.543 8.255 1.00 79.44 72 GLY A C 1
ATOM 555 O O . GLY A 1 72 ? -10.689 14.707 9.470 1.00 79.44 72 GLY A O 1
ATOM 556 N N . GLY A 1 73 ? -9.857 13.750 7.625 1.00 74.50 73 GLY A N 1
ATOM 557 C CA . GLY A 1 73 ? -8.759 13.032 8.278 1.00 74.50 73 GLY A CA 1
ATOM 558 C C . GLY A 1 73 ? -9.142 11.673 8.861 1.00 74.50 73 GLY A C 1
ATOM 559 O O . GLY A 1 73 ? -8.322 11.058 9.536 1.00 74.50 73 GLY A O 1
ATOM 560 N N . GLU A 1 74 ? -10.357 11.183 8.595 1.00 72.69 74 GLU A N 1
ATOM 561 C CA . GLU A 1 74 ? -10.810 9.864 9.065 1.00 72.69 74 GLU A CA 1
ATOM 562 C C . GLU A 1 74 ? -9.983 8.702 8.498 1.00 72.69 74 GLU A C 1
ATOM 564 O O . GLU A 1 74 ? -9.876 7.652 9.129 1.00 72.69 74 GLU A O 1
ATOM 569 N N . MET A 1 75 ? -9.377 8.876 7.319 1.00 76.06 75 ME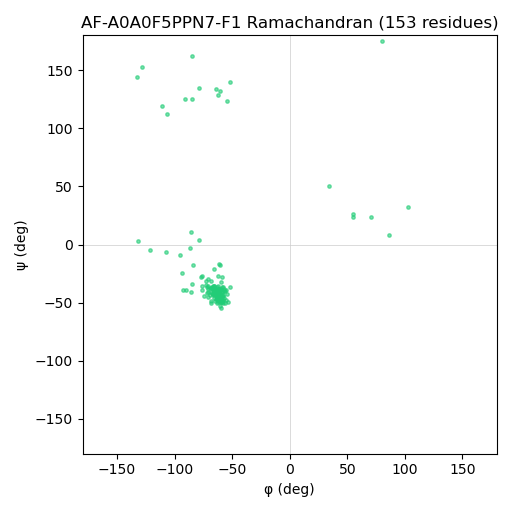T A N 1
ATOM 570 C CA . MET A 1 75 ? -8.563 7.827 6.716 1.00 76.06 75 MET A CA 1
ATOM 571 C C . MET A 1 75 ? -7.130 7.856 7.252 1.00 76.06 75 MET A C 1
ATOM 573 O O . MET A 1 75 ? -6.446 8.881 7.161 1.00 76.06 75 MET A O 1
ATOM 577 N N . GLY A 1 76 ? -6.677 6.712 7.776 1.00 79.50 76 GLY A N 1
ATOM 578 C CA . GLY A 1 76 ? -5.401 6.553 8.461 1.00 79.50 76 GLY A CA 1
ATOM 579 C C . GLY A 1 76 ? -4.208 7.023 7.628 1.00 79.50 76 GLY A C 1
ATOM 580 O O . GLY A 1 76 ? -3.930 6.516 6.542 1.00 79.50 76 GLY A O 1
ATOM 581 N N . GLY A 1 77 ? -3.418 7.958 8.167 1.00 85.19 77 GLY A N 1
ATOM 582 C CA . GLY A 1 77 ? -2.187 8.427 7.512 1.00 85.19 77 GLY A CA 1
ATOM 583 C C . GLY A 1 77 ? -1.145 7.318 7.289 1.00 85.19 77 GLY A C 1
ATOM 584 O O . GLY A 1 77 ? -0.234 7.473 6.473 1.00 85.19 77 GLY A O 1
ATOM 585 N N . GLY A 1 78 ? -1.278 6.192 7.996 1.00 87.69 78 GLY A N 1
ATOM 586 C CA . GLY A 1 78 ? -0.523 4.971 7.736 1.00 87.69 78 GLY A CA 1
ATOM 587 C C . GLY A 1 78 ? -0.865 4.344 6.383 1.00 87.69 78 GLY A C 1
ATOM 588 O O . GLY A 1 78 ? 0.048 4.030 5.620 1.00 87.69 78 GLY A O 1
ATOM 589 N N . ASP A 1 79 ? -2.155 4.235 6.050 1.00 90.69 79 ASP A N 1
ATOM 590 C CA . ASP A 1 79 ? -2.637 3.616 4.809 1.00 90.69 79 ASP A CA 1
ATOM 591 C C . ASP A 1 79 ? -2.173 4.403 3.585 1.00 90.69 79 ASP A C 1
ATOM 593 O O . ASP A 1 79 ? -1.697 3.832 2.606 1.00 90.69 79 ASP A O 1
ATOM 597 N N . VAL A 1 80 ? -2.214 5.736 3.683 1.00 93.25 80 VAL A N 1
ATOM 598 C CA . VAL A 1 80 ? -1.691 6.660 2.665 1.00 93.25 80 VAL A CA 1
ATOM 599 C C . VAL A 1 80 ? -0.231 6.339 2.336 1.00 93.25 80 VAL A C 1
ATOM 601 O O . VAL A 1 80 ? 0.148 6.198 1.172 1.00 93.25 80 VAL A O 1
ATOM 604 N N . LYS A 1 81 ? 0.606 6.195 3.367 1.00 93.94 81 LYS A N 1
ATOM 605 C CA . LYS A 1 81 ? 2.037 5.917 3.205 1.00 93.94 81 LYS A CA 1
ATOM 606 C C . LYS A 1 81 ? 2.299 4.498 2.710 1.00 93.94 81 LYS A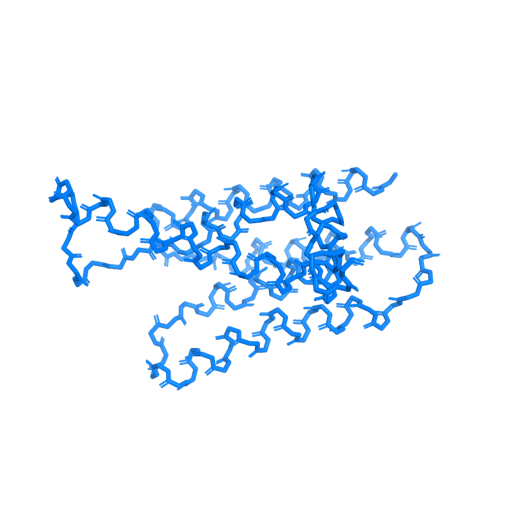 C 1
ATOM 608 O O . LYS A 1 81 ? 3.192 4.299 1.889 1.00 93.94 81 LYS A O 1
ATOM 613 N N . LEU A 1 82 ? 1.529 3.524 3.190 1.00 93.81 82 LEU A N 1
ATOM 614 C CA . LEU A 1 82 ? 1.619 2.132 2.760 1.00 93.81 82 LEU A CA 1
ATOM 615 C C . LEU A 1 82 ? 1.249 2.000 1.279 1.00 93.81 82 LEU A C 1
ATOM 617 O O . LEU A 1 82 ? 1.940 1.319 0.526 1.00 93.81 82 LEU A O 1
ATOM 621 N N . MET A 1 83 ? 0.236 2.733 0.822 1.00 95.31 83 MET A N 1
ATOM 622 C CA . MET A 1 83 ? -0.146 2.746 -0.583 1.00 95.31 83 MET A CA 1
ATOM 623 C C . MET A 1 83 ? 0.862 3.468 -1.477 1.00 95.31 83 MET A C 1
ATOM 625 O O . MET A 1 83 ? 1.127 3.029 -2.597 1.00 95.31 83 MET A O 1
ATOM 629 N N . ALA A 1 84 ? 1.482 4.537 -0.974 1.00 95.12 84 ALA A N 1
ATOM 630 C CA . ALA A 1 84 ? 2.598 5.187 -1.651 1.00 95.12 84 ALA A CA 1
ATOM 631 C C . ALA A 1 84 ? 3.785 4.220 -1.823 1.00 95.12 84 ALA A C 1
ATOM 633 O O . ALA A 1 84 ? 4.376 4.141 -2.902 1.00 95.12 84 ALA A O 1
ATOM 634 N N . LEU A 1 85 ? 4.097 3.438 -0.782 1.00 94.75 85 LEU A N 1
ATOM 635 C CA . LEU A 1 85 ? 5.127 2.402 -0.822 1.00 94.75 85 LEU A CA 1
ATOM 636 C C . LEU A 1 85 ? 4.791 1.314 -1.849 1.00 94.75 85 LEU A C 1
ATOM 638 O O . LEU A 1 85 ? 5.638 0.979 -2.675 1.00 94.75 85 LEU A O 1
ATOM 642 N N . ILE A 1 86 ? 3.557 0.800 -1.840 1.00 94.50 86 ILE A N 1
ATOM 643 C CA . ILE A 1 86 ? 3.095 -0.171 -2.838 1.00 94.50 86 ILE A CA 1
ATOM 644 C C . ILE A 1 86 ? 3.271 0.403 -4.247 1.00 94.50 86 ILE A C 1
ATOM 646 O O . ILE A 1 86 ? 3.899 -0.228 -5.097 1.00 94.50 86 ILE A O 1
ATOM 650 N N . GLY A 1 87 ? 2.791 1.622 -4.490 1.00 93.31 87 GLY A N 1
ATOM 651 C CA . GLY A 1 87 ? 2.905 2.273 -5.792 1.00 93.31 87 GLY A CA 1
ATOM 652 C C . GLY A 1 87 ? 4.338 2.437 -6.278 1.00 93.31 87 GLY A C 1
ATOM 653 O O . GLY A 1 87 ? 4.618 2.225 -7.459 1.00 93.31 87 GLY A O 1
ATOM 654 N N . PHE A 1 88 ? 5.265 2.715 -5.365 1.00 92.19 88 PHE A N 1
ATOM 655 C CA . PHE A 1 88 ? 6.685 2.789 -5.682 1.00 92.19 88 PHE A CA 1
ATOM 656 C C . PHE A 1 88 ? 7.288 1.439 -6.120 1.00 92.19 88 PHE A C 1
ATOM 658 O O . PHE A 1 88 ? 8.306 1.423 -6.807 1.00 92.19 88 PHE A O 1
ATOM 665 N N . PHE A 1 89 ? 6.671 0.303 -5.778 1.00 89.81 89 PHE A N 1
ATOM 666 C CA . PHE A 1 89 ? 7.136 -1.031 -6.180 1.00 89.81 89 PHE A CA 1
ATOM 667 C C . PHE A 1 89 ? 6.510 -1.561 -7.474 1.00 89.81 89 PHE A C 1
ATOM 669 O O . PHE A 1 89 ? 7.204 -2.225 -8.246 1.00 89.81 89 PHE A O 1
ATOM 676 N N . ILE A 1 90 ? 5.213 -1.329 -7.702 1.00 90.31 90 ILE A N 1
ATOM 677 C CA . ILE A 1 90 ? 4.478 -1.922 -8.843 1.00 90.31 90 ILE A CA 1
ATOM 678 C C . ILE A 1 90 ? 4.135 -0.933 -9.958 1.00 90.31 90 ILE A C 1
ATOM 680 O O . ILE A 1 90 ? 3.678 -1.365 -11.016 1.00 90.31 90 ILE A O 1
ATOM 684 N N . GLY A 1 91 ? 4.392 0.362 -9.760 1.00 92.31 91 GLY A N 1
ATOM 685 C CA . GLY A 1 91 ? 4.135 1.399 -10.757 1.00 92.31 91 GLY A CA 1
ATOM 686 C C . GLY A 1 91 ? 2.672 1.843 -10.812 1.00 92.31 91 GLY A C 1
ATOM 687 O O . GLY A 1 91 ? 1.795 1.303 -10.131 1.00 92.31 91 GLY A O 1
ATOM 688 N N . TRP A 1 92 ? 2.389 2.862 -11.626 1.00 93.50 92 TRP A N 1
ATOM 689 C CA . TRP A 1 92 ? 1.085 3.538 -11.611 1.00 93.50 92 TRP A CA 1
ATOM 690 C C . TRP A 1 92 ? -0.090 2.692 -12.115 1.00 93.50 92 TRP A C 1
ATOM 692 O O . TRP A 1 92 ? -1.213 2.868 -11.653 1.00 93.50 92 TRP A O 1
ATOM 702 N N . LYS A 1 93 ? 0.124 1.765 -13.054 1.00 93.81 93 LYS A N 1
ATOM 703 C CA . LYS A 1 93 ? -0.982 0.944 -13.583 1.00 93.81 93 LYS A CA 1
ATOM 704 C C . LYS A 1 93 ? -1.505 -0.016 -12.524 1.00 93.81 93 LYS A C 1
ATOM 706 O O . LYS A 1 93 ? -2.704 -0.089 -12.268 1.00 93.81 93 LYS A O 1
ATOM 711 N N . LEU A 1 94 ? -0.582 -0.746 -11.904 1.00 94.62 94 LEU A N 1
ATOM 712 C CA . LEU A 1 94 ? -0.921 -1.763 -10.923 1.00 94.62 94 LEU A CA 1
ATOM 713 C C . LEU A 1 94 ? -1.291 -1.153 -9.570 1.00 94.62 94 LEU A C 1
ATOM 715 O O . LEU A 1 94 ? -2.100 -1.747 -8.872 1.00 94.62 94 LEU A O 1
ATOM 719 N N . VAL A 1 95 ? -0.784 0.033 -9.200 1.00 95.75 95 VAL A N 1
ATOM 720 C CA . VAL A 1 95 ? -1.218 0.687 -7.951 1.00 95.75 95 VAL A CA 1
ATOM 721 C C . VAL A 1 95 ? -2.687 1.104 -7.999 1.00 95.75 95 VAL A C 1
ATOM 723 O O . VAL A 1 95 ? -3.383 0.987 -6.996 1.00 95.75 95 VAL A O 1
ATOM 726 N N . LEU A 1 96 ? -3.189 1.536 -9.159 1.00 95.44 96 LEU A N 1
ATOM 727 C CA . LEU A 1 96 ? -4.605 1.870 -9.321 1.00 95.44 96 LEU A CA 1
ATOM 728 C C . LEU A 1 96 ? -5.482 0.621 -9.212 1.00 95.44 96 LEU A C 1
ATOM 730 O O . LEU A 1 96 ? -6.506 0.647 -8.532 1.00 95.44 96 LEU A O 1
ATOM 734 N N . LEU A 1 97 ? -5.051 -0.487 -9.824 1.00 96.12 97 LEU A N 1
ATOM 735 C CA . LEU A 1 97 ? -5.722 -1.774 -9.660 1.00 96.12 97 LEU A CA 1
ATOM 736 C C . LEU A 1 97 ? -5.690 -2.230 -8.196 1.00 96.12 97 LEU A C 1
ATOM 738 O O . LEU A 1 97 ? -6.716 -2.638 -7.662 1.00 96.12 97 LEU A O 1
ATOM 742 N N . ASN A 1 98 ? -4.539 -2.107 -7.533 1.00 96.75 98 ASN A N 1
ATOM 743 C CA . ASN A 1 98 ? -4.381 -2.446 -6.126 1.00 96.75 98 ASN A CA 1
ATOM 744 C C . ASN A 1 98 ? -5.339 -1.647 -5.236 1.00 96.75 98 ASN A C 1
ATOM 746 O O . ASN A 1 98 ? -5.983 -2.217 -4.360 1.00 96.75 98 ASN A O 1
ATOM 750 N N . LEU A 1 99 ? -5.463 -0.338 -5.484 1.00 95.50 99 LEU A N 1
ATOM 751 C CA . LEU A 1 99 ? -6.382 0.527 -4.750 1.00 95.50 99 LEU A CA 1
ATOM 752 C C . LEU A 1 99 ? -7.815 0.034 -4.896 1.00 95.50 99 LEU A C 1
ATOM 754 O O . LEU A 1 99 ? -8.519 -0.132 -3.904 1.00 95.50 99 LEU A O 1
ATOM 758 N N . LEU A 1 100 ? -8.226 -0.218 -6.138 1.00 95.44 100 LEU A N 1
ATOM 759 C CA . LEU A 1 100 ? -9.567 -0.684 -6.450 1.00 95.44 100 LEU A CA 1
ATOM 760 C C . LEU A 1 100 ? -9.860 -2.018 -5.754 1.00 95.44 100 LEU A C 1
ATOM 762 O O . LEU A 1 100 ? -10.894 -2.156 -5.105 1.00 95.44 100 LEU A O 1
ATOM 766 N N . LEU A 1 101 ? -8.934 -2.976 -5.841 1.00 96.06 101 LEU A N 1
ATOM 767 C CA . LEU A 1 101 ? -9.054 -4.268 -5.170 1.00 96.06 101 LEU A CA 1
ATOM 768 C C . LEU A 1 101 ? -9.123 -4.110 -3.650 1.00 96.06 101 LEU A C 1
ATOM 770 O O . LEU A 1 101 ? -9.988 -4.715 -3.028 1.00 96.06 101 LEU A O 1
ATOM 774 N N . GLY A 1 102 ? -8.273 -3.272 -3.055 1.00 95.06 102 GLY A N 1
ATOM 775 C CA . GLY A 1 102 ? -8.285 -3.007 -1.618 1.00 95.06 102 GLY A CA 1
ATOM 776 C C . GLY A 1 102 ? -9.605 -2.403 -1.142 1.00 95.06 102 GLY A C 1
ATOM 777 O O . GLY A 1 102 ? -10.171 -2.876 -0.159 1.00 95.06 102 GLY A O 1
ATOM 778 N N . VAL A 1 103 ? -10.152 -1.426 -1.875 1.00 93.25 103 VAL A N 1
ATOM 779 C CA . VAL A 1 103 ? -11.468 -0.834 -1.578 1.00 93.25 103 VAL A CA 1
ATOM 780 C C . VAL A 1 103 ? -12.578 -1.877 -1.690 1.00 93.25 103 VAL A C 1
ATOM 782 O O . VAL A 1 103 ? -13.404 -1.978 -0.787 1.00 93.25 103 VAL A O 1
ATOM 785 N N . VAL A 1 104 ? -12.596 -2.680 -2.757 1.00 95.62 104 VAL A N 1
ATOM 786 C CA . VAL A 1 104 ? -13.618 -3.722 -2.955 1.00 95.62 104 VAL A CA 1
ATOM 787 C C . VAL A 1 104 ? -13.537 -4.786 -1.860 1.00 95.62 104 VAL A C 1
ATOM 789 O O . VAL A 1 104 ? -14.554 -5.117 -1.255 1.00 95.62 104 VAL A O 1
ATOM 792 N N . LEU A 1 105 ? -12.342 -5.299 -1.566 1.00 95.62 105 LEU A N 1
ATOM 793 C CA . LEU A 1 105 ? -12.134 -6.317 -0.535 1.00 95.62 105 LEU A CA 1
ATOM 794 C C . LEU A 1 105 ? -12.465 -5.784 0.862 1.00 95.62 105 LEU A C 1
ATOM 796 O O . LEU A 1 105 ? -13.138 -6.473 1.628 1.00 95.62 105 LEU A O 1
ATOM 800 N N . GLY A 1 106 ? -12.051 -4.554 1.175 1.00 93.00 106 GLY A N 1
ATOM 801 C CA . GLY A 1 106 ? -12.363 -3.901 2.444 1.00 93.00 106 GLY A CA 1
ATOM 802 C C . GLY A 1 106 ? -13.856 -3.636 2.613 1.00 93.00 106 GLY A C 1
ATOM 803 O O . GLY A 1 106 ? -14.414 -3.926 3.669 1.00 93.00 106 GLY A O 1
ATOM 804 N N . ALA A 1 107 ? -14.535 -3.176 1.559 1.00 92.50 107 ALA A N 1
ATOM 805 C CA . ALA A 1 107 ? -15.982 -2.983 1.572 1.00 92.50 107 ALA A CA 1
ATOM 806 C C . ALA A 1 107 ? -16.729 -4.310 1.765 1.00 92.50 107 ALA A C 1
ATOM 808 O O . ALA A 1 107 ? -17.618 -4.393 2.610 1.00 92.50 107 ALA A O 1
ATOM 809 N N . LEU A 1 108 ? -16.347 -5.364 1.033 1.00 94.81 108 LEU A N 1
ATOM 810 C CA . LEU A 1 108 ? -16.937 -6.697 1.181 1.00 94.81 108 LEU A CA 1
ATOM 811 C C . LEU A 1 108 ? -16.759 -7.231 2.603 1.00 94.81 108 LEU A C 1
ATOM 813 O O . LEU A 1 108 ? -17.730 -7.660 3.224 1.00 94.81 108 LEU A O 1
ATOM 817 N N . ALA A 1 109 ? -15.544 -7.166 3.145 1.00 92.62 109 ALA A N 1
ATOM 818 C CA . ALA A 1 109 ? 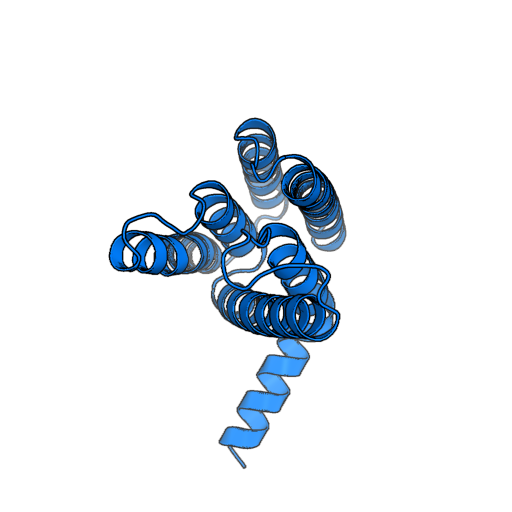-15.276 -7.623 4.500 1.00 92.62 109 ALA A CA 1
ATOM 819 C C . ALA A 1 109 ? -16.029 -6.791 5.548 1.00 92.62 109 ALA A C 1
ATOM 821 O O . ALA A 1 109 ? -16.620 -7.361 6.463 1.00 92.62 109 ALA A O 1
ATOM 822 N N . GLY A 1 110 ? -16.085 -5.467 5.392 1.00 91.25 110 GLY A N 1
ATOM 823 C CA . GLY A 1 110 ? -16.855 -4.594 6.276 1.00 91.25 110 GLY A CA 1
ATOM 824 C C . GLY A 1 110 ? -18.351 -4.901 6.261 1.00 91.25 110 GLY A C 1
ATOM 825 O O . GLY A 1 110 ? -18.968 -5.005 7.321 1.00 91.25 110 GLY A O 1
ATOM 826 N N . ILE A 1 111 ? -18.928 -5.136 5.078 1.00 92.12 111 ILE A N 1
ATOM 827 C CA . ILE A 1 111 ? -20.325 -5.563 4.937 1.00 92.12 111 ILE A CA 1
ATOM 828 C C . ILE A 1 111 ? -20.550 -6.893 5.661 1.00 92.12 111 ILE A C 1
ATOM 830 O O . ILE A 1 111 ? -21.492 -7.000 6.445 1.00 92.12 111 ILE A O 1
ATOM 834 N N . LEU A 1 112 ? -19.682 -7.889 5.454 1.00 92.88 112 LEU A N 1
ATOM 835 C CA . LEU A 1 112 ? -19.794 -9.191 6.117 1.00 92.88 112 LEU A CA 1
ATOM 836 C C . LEU A 1 112 ? -19.705 -9.062 7.644 1.00 92.88 112 LEU A C 1
ATOM 838 O O . LEU A 1 112 ? -20.550 -9.610 8.349 1.00 92.88 112 LEU A O 1
ATOM 842 N N . LEU A 1 113 ? -18.745 -8.296 8.168 1.00 91.81 113 LEU A N 1
ATOM 843 C CA . LEU A 1 113 ? -18.581 -8.083 9.611 1.00 91.81 113 LEU A CA 1
ATOM 844 C C . LEU A 1 113 ? -19.815 -7.434 10.252 1.00 91.81 113 LEU A C 1
ATOM 846 O O . LEU A 1 113 ? -20.206 -7.821 11.356 1.00 91.81 113 LEU A O 1
ATOM 850 N N . VAL A 1 114 ? -20.449 -6.485 9.557 1.00 92.19 114 VAL A N 1
ATOM 851 C CA . VAL A 1 114 ? -21.691 -5.846 10.015 1.00 92.19 114 VAL A CA 1
ATOM 852 C C . VAL A 1 114 ? -22.880 -6.805 9.920 1.00 92.19 114 VAL A C 1
ATOM 854 O O . VAL A 1 114 ? -23.687 -6.868 10.848 1.00 92.19 114 VAL A O 1
ATOM 857 N N . LEU A 1 115 ? -22.990 -7.588 8.841 1.00 93.00 115 LEU A N 1
ATOM 858 C CA . LEU A 1 115 ? -24.061 -8.577 8.660 1.00 93.00 115 LEU A CA 1
ATOM 859 C C . LEU A 1 115 ? -24.027 -9.669 9.734 1.00 93.00 115 LEU A C 1
ATOM 861 O O . LEU A 1 115 ? -25.068 -10.019 10.287 1.00 93.00 115 LEU A O 1
ATOM 865 N N . PHE A 1 116 ? -22.834 -10.156 10.081 1.00 94.12 116 PHE A N 1
ATOM 866 C CA . PHE A 1 116 ? -22.640 -11.128 11.159 1.00 94.12 116 PHE A CA 1
ATOM 867 C C . PHE A 1 116 ? -22.675 -10.506 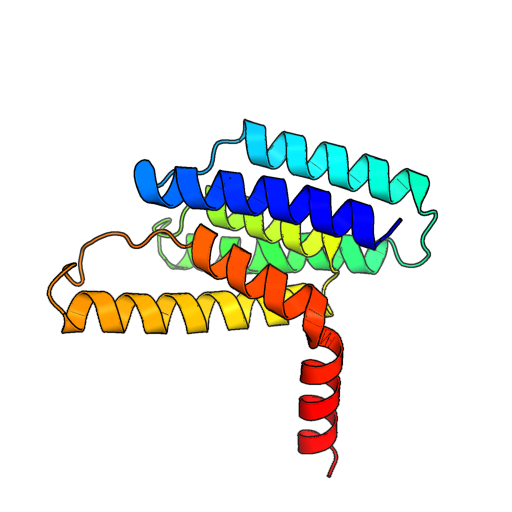12.562 1.00 94.12 116 PHE A C 1
ATOM 869 O O . PHE A 1 116 ? -22.480 -11.218 13.543 1.00 94.12 116 PHE A O 1
ATOM 876 N N . LYS A 1 117 ? -22.944 -9.195 12.676 1.00 88.88 117 LYS A N 1
ATOM 877 C CA . LYS A 1 117 ? -22.975 -8.441 13.942 1.00 88.88 117 LYS A CA 1
ATOM 878 C C . LYS A 1 117 ? -21.679 -8.555 14.759 1.00 88.88 117 LYS A C 1
ATOM 880 O O . LYS A 1 117 ? -21.709 -8.405 15.977 1.00 88.88 117 LYS A O 1
ATOM 885 N N . ILE A 1 118 ? -20.551 -8.807 14.094 1.00 89.50 118 ILE A N 1
ATOM 886 C CA . ILE A 1 118 ? -19.222 -8.855 14.720 1.00 89.50 118 ILE A CA 1
ATOM 887 C C . ILE A 1 118 ? -18.733 -7.431 14.996 1.00 89.50 118 ILE A C 1
ATOM 889 O O . ILE A 1 118 ? -18.136 -7.176 16.038 1.00 89.50 118 ILE A O 1
ATOM 893 N N . LYS A 1 119 ? -19.007 -6.503 14.070 1.00 86.62 119 LYS A N 1
ATOM 894 C CA . LYS A 1 119 ? -18.716 -5.073 14.213 1.00 86.62 119 LYS A CA 1
ATOM 895 C C . LYS A 1 119 ? -19.940 -4.215 13.918 1.00 86.62 119 LYS A C 1
ATOM 897 O O . LYS A 1 119 ? -20.820 -4.592 13.143 1.00 86.62 119 LYS A O 1
ATOM 902 N N . SER A 1 120 ? -19.986 -3.041 14.531 1.00 85.19 120 SER A N 1
ATOM 903 C CA . SER A 1 120 ? -20.965 -1.998 14.251 1.00 85.19 120 SER A CA 1
ATOM 904 C C . SER A 1 120 ? -20.525 -1.130 13.066 1.00 85.19 120 SER A C 1
ATOM 906 O O . SER A 1 120 ? -19.349 -1.067 12.720 1.00 85.19 120 SER A O 1
ATOM 908 N N . ARG A 1 121 ? -21.463 -0.384 12.465 1.00 79.25 121 ARG A N 1
ATOM 909 C CA . ARG A 1 121 ? -21.154 0.589 11.395 1.00 79.25 121 ARG A CA 1
ATOM 910 C C . ARG A 1 121 ? -20.218 1.722 11.835 1.00 79.25 121 ARG A C 1
ATOM 912 O O . ARG A 1 121 ? -19.725 2.444 10.980 1.00 79.25 121 ARG A O 1
ATOM 919 N N . LYS A 1 122 ? -20.051 1.925 13.144 1.00 79.44 122 LYS A N 1
ATOM 920 C CA . LYS A 1 122 ? -19.188 2.965 13.715 1.00 79.44 122 LYS A CA 1
ATOM 921 C C . LYS A 1 122 ? -17.798 2.443 14.061 1.00 79.44 122 LYS A C 1
ATOM 923 O O . LYS A 1 122 ? -16.937 3.237 14.426 1.00 79.44 122 LYS A O 1
ATOM 928 N N . ASP A 1 123 ? -17.590 1.132 13.991 1.00 82.81 123 ASP A N 1
ATOM 929 C CA . ASP A 1 123 ? -16.316 0.547 14.371 1.00 82.81 123 ASP A CA 1
ATOM 930 C C . ASP A 1 123 ? -15.315 0.752 13.239 1.00 82.81 123 ASP A C 1
ATOM 932 O O . ASP A 1 123 ? -15.608 0.485 12.071 1.00 82.81 123 ASP A O 1
ATOM 936 N N . TYR A 1 124 ? -14.108 1.177 13.598 1.00 81.88 124 TYR A N 1
ATOM 937 C CA . TYR A 1 124 ? -13.017 1.296 12.643 1.00 81.88 124 TYR A CA 1
ATOM 938 C C . TYR A 1 124 ? -12.648 -0.082 12.080 1.00 81.88 124 TYR A C 1
ATOM 940 O O . TYR A 1 124 ? -12.511 -1.069 12.820 1.00 81.88 124 TYR A O 1
ATOM 948 N N . ILE A 1 125 ? -12.493 -0.155 10.760 1.00 84.62 125 ILE A N 1
ATOM 949 C CA . ILE A 1 125 ? -12.063 -1.359 10.054 1.00 84.62 125 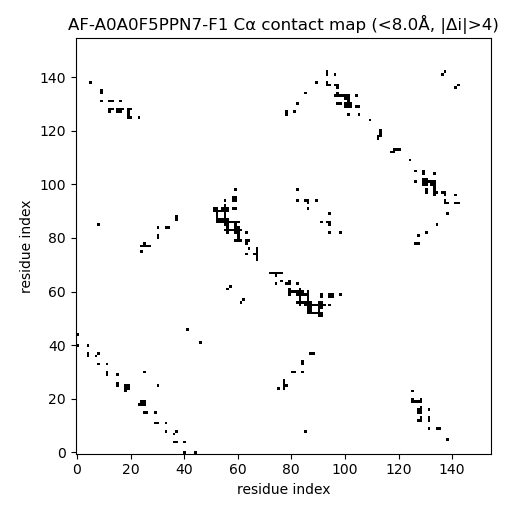ILE A CA 1
ATOM 950 C C . ILE A 1 125 ? -10.657 -1.089 9.501 1.00 84.62 125 ILE A C 1
ATOM 952 O O . ILE A 1 125 ? -10.508 -0.173 8.694 1.00 84.62 125 ILE A O 1
ATOM 956 N N . PRO A 1 126 ? -9.643 -1.868 9.918 1.00 87.50 126 PRO A N 1
ATOM 957 C CA . PRO A 1 126 ? -8.268 -1.699 9.452 1.00 87.50 126 PRO A CA 1
ATOM 958 C C . PRO A 1 126 ? -8.179 -1.937 7.943 1.00 87.50 126 PRO A C 1
ATOM 960 O O . PRO A 1 126 ? -8.674 -2.950 7.444 1.00 87.50 126 PRO A O 1
ATOM 963 N N . PHE A 1 127 ? -7.583 -0.999 7.206 1.00 89.50 127 PHE A N 1
ATOM 964 C CA . PHE A 1 127 ? -7.577 -1.013 5.741 1.00 89.50 127 PHE A CA 1
ATOM 965 C C . PHE A 1 127 ? -6.328 -1.691 5.155 1.00 89.50 127 PHE A C 1
ATOM 967 O O . PHE A 1 127 ? -6.385 -2.264 4.059 1.00 89.50 127 PHE A O 1
ATOM 974 N N . ALA A 1 128 ? -5.221 -1.718 5.904 1.00 91.94 128 ALA A N 1
ATOM 975 C CA . ALA A 1 128 ? -3.949 -2.288 5.467 1.00 91.94 128 ALA A CA 1
ATOM 976 C C . ALA A 1 128 ? -4.028 -3.765 5.030 1.00 91.94 128 ALA A C 1
ATOM 978 O O . ALA A 1 128 ? -3.412 -4.107 4.013 1.00 91.94 128 ALA A O 1
ATOM 979 N N . PRO A 1 129 ? -4.789 -4.656 5.705 1.00 93.56 129 PRO A N 1
ATOM 980 C CA . PRO A 1 129 ? -4.926 -6.048 5.277 1.00 93.56 129 PRO A CA 1
ATOM 981 C C . PRO A 1 129 ? -5.515 -6.182 3.872 1.00 93.56 129 PRO A C 1
ATOM 983 O O . PRO A 1 129 ? -5.069 -7.014 3.081 1.00 93.56 129 PRO A O 1
ATOM 986 N N . TYR A 1 130 ? -6.482 -5.333 3.523 1.00 95.12 130 TYR A N 1
ATOM 987 C CA . TYR A 1 130 ? -7.135 -5.376 2.217 1.00 95.12 130 TYR A CA 1
ATOM 988 C C . TYR A 1 130 ? -6.248 -4.791 1.11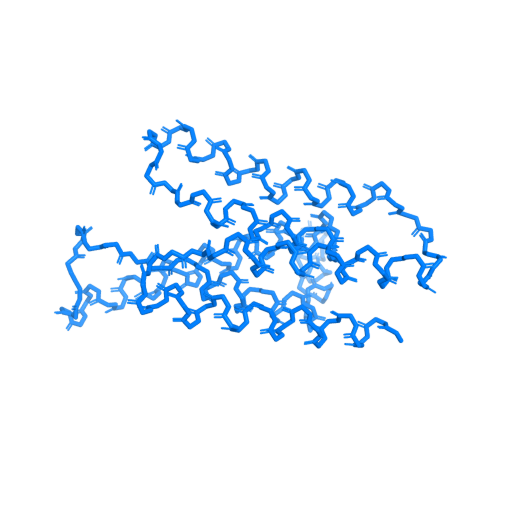9 1.00 95.12 130 TYR A C 1
ATOM 990 O O . TYR A 1 130 ? -6.210 -5.340 0.018 1.00 95.12 130 TYR A O 1
ATOM 998 N N . LEU A 1 131 ? -5.466 -3.750 1.425 1.00 94.81 131 LEU A N 1
ATOM 999 C CA . LEU A 1 131 ? -4.409 -3.265 0.531 1.00 94.81 131 LEU A CA 1
ATOM 1000 C C . LEU A 1 131 ? -3.329 -4.330 0.290 1.00 94.81 131 LEU A C 1
ATOM 1002 O O . LEU A 1 131 ? -2.849 -4.480 -0.831 1.00 94.81 131 LEU A O 1
ATOM 1006 N N . SER A 1 132 ? -2.975 -5.107 1.313 1.00 95.56 132 SER A N 1
ATOM 1007 C CA . SER A 1 132 ? -2.007 -6.205 1.197 1.00 95.56 132 SER A CA 1
ATOM 1008 C C . SER A 1 132 ? -2.537 -7.375 0.363 1.00 95.56 132 SER A C 1
ATOM 1010 O O . SER A 1 132 ? -1.795 -7.962 -0.425 1.00 95.56 132 SER A O 1
ATOM 1012 N N . LEU A 1 133 ? -3.828 -7.698 0.475 1.00 95.75 133 LEU A N 1
ATOM 1013 C CA . LEU A 1 133 ? -4.473 -8.681 -0.401 1.00 95.75 133 LEU A CA 1
ATOM 1014 C C . LEU A 1 133 ? -4.548 -8.185 -1.848 1.00 95.75 133 LEU A C 1
ATOM 1016 O O . LEU A 1 133 ? -4.219 -8.932 -2.771 1.00 95.75 133 LEU A O 1
ATOM 1020 N N . GLY A 1 134 ? -4.918 -6.918 -2.047 1.00 96.19 134 GLY A N 1
ATOM 1021 C CA . GLY A 1 134 ? -4.875 -6.276 -3.357 1.00 96.19 134 GLY A CA 1
ATOM 1022 C C . GLY A 1 134 ? -3.480 -6.360 -3.978 1.00 96.19 134 GLY A C 1
ATOM 1023 O O . GLY A 1 134 ? -3.360 -6.626 -5.177 1.00 96.19 134 GLY A O 1
ATOM 1024 N N . TRP A 1 135 ? -2.428 -6.204 -3.165 1.00 95.56 135 TRP A N 1
ATOM 1025 C CA . TRP A 1 135 ? -1.042 -6.273 -3.613 1.00 95.56 135 TRP A CA 1
ATOM 1026 C C . TRP A 1 135 ? -0.733 -7.663 -4.156 1.00 95.56 135 TRP A C 1
ATOM 1028 O O . TRP A 1 135 ? -0.257 -7.778 -5.284 1.00 95.56 135 TRP A O 1
ATOM 1038 N N . LEU A 1 136 ? -1.062 -8.710 -3.391 1.00 95.56 136 LEU A N 1
ATOM 1039 C CA . LEU A 1 136 ? -0.844 -10.100 -3.795 1.00 95.56 136 LEU A CA 1
ATOM 1040 C C . LEU A 1 136 ? -1.555 -10.420 -5.113 1.00 95.56 136 LEU A C 1
ATOM 1042 O O . LEU A 1 136 ? -0.958 -11.014 -6.007 1.00 95.56 136 LEU A O 1
ATOM 1046 N N . ILE A 1 137 ? -2.802 -9.977 -5.270 1.00 95.56 137 ILE A N 1
ATOM 1047 C CA . ILE A 1 137 ? -3.547 -10.167 -6.520 1.00 95.56 137 ILE A CA 1
ATOM 1048 C C . ILE A 1 137 ? -2.891 -9.377 -7.661 1.00 95.56 137 ILE A C 1
ATOM 1050 O O . ILE A 1 137 ? -2.721 -9.905 -8.758 1.00 95.56 137 ILE A O 1
ATOM 1054 N N . SER A 1 138 ? -2.474 -8.136 -7.408 1.00 94.81 138 SER A N 1
ATOM 1055 C CA . SER A 1 138 ? -1.891 -7.252 -8.423 1.00 94.81 138 SER A CA 1
ATOM 1056 C C . SER A 1 138 ? -0.548 -7.759 -8.948 1.00 94.81 138 SER A C 1
ATOM 1058 O O . SER A 1 138 ? -0.289 -7.651 -10.144 1.00 94.81 138 SER A O 1
ATOM 1060 N N . ILE A 1 139 ? 0.305 -8.332 -8.092 1.00 93.25 139 ILE A N 1
ATOM 1061 C CA . ILE A 1 139 ? 1.599 -8.876 -8.532 1.00 93.25 139 ILE A CA 1
ATOM 1062 C C . ILE A 1 139 ? 1.470 -10.217 -9.261 1.00 93.25 139 ILE A C 1
ATOM 1064 O O . ILE A 1 139 ? 2.333 -10.531 -10.078 1.00 93.25 139 ILE A O 1
ATOM 1068 N N . LEU A 1 140 ? 0.429 -11.004 -8.961 1.00 93.31 140 LEU A N 1
ATOM 1069 C CA . LEU A 1 140 ? 0.225 -12.332 -9.546 1.00 93.31 140 LEU A CA 1
ATOM 1070 C C . LEU A 1 140 ? -0.599 -12.293 -10.837 1.00 93.31 140 LEU A C 1
ATOM 1072 O O . LEU A 1 140 ? -0.290 -13.034 -11.761 1.00 93.31 140 LEU A O 1
ATOM 1076 N N . TYR A 1 141 ? -1.633 -11.449 -10.884 1.00 94.50 141 TYR A N 1
ATOM 1077 C CA . TYR A 1 141 ? -2.644 -11.444 -11.950 1.00 94.50 141 TYR A CA 1
ATOM 1078 C C . TYR A 1 141 ? -2.934 -10.049 -12.519 1.00 94.50 141 TYR A C 1
ATOM 1080 O O . TYR A 1 141 ? -3.848 -9.877 -13.326 1.00 94.50 141 TYR A O 1
ATOM 1088 N N . GLY A 1 142 ? -2.229 -9.008 -12.068 1.00 91.94 142 GLY A N 1
ATOM 1089 C CA . GLY A 1 142 ? -2.616 -7.633 -12.374 1.00 91.94 142 GLY A CA 1
ATOM 1090 C C . GLY A 1 142 ? -2.558 -7.285 -13.861 1.00 91.94 142 GLY A C 1
ATOM 1091 O O . GLY A 1 142 ? -3.445 -6.596 -14.366 1.00 91.94 142 GLY A O 1
ATOM 1092 N N . TYR A 1 143 ? -1.558 -7.782 -14.593 1.00 91.69 143 TYR A N 1
ATOM 1093 C CA . TYR A 1 143 ? -1.456 -7.533 -16.034 1.00 91.69 143 TYR A CA 1
ATOM 1094 C C . TYR A 1 143 ? -2.512 -8.307 -16.825 1.00 91.69 143 TYR A C 1
ATOM 1096 O O . TYR A 1 143 ? -3.064 -7.781 -17.789 1.00 91.69 143 TYR A O 1
ATOM 1104 N N . GLU A 1 144 ? -2.828 -9.528 -16.410 1.00 93.31 144 GLU A N 1
ATOM 1105 C CA . GLU A 1 144 ? -3.872 -10.374 -16.977 1.00 93.31 144 GLU A CA 1
ATOM 1106 C C . GLU A 1 144 ? -5.243 -9.715 -16.808 1.00 93.31 144 GLU A C 1
ATOM 1108 O O . GLU A 1 144 ? -5.982 -9.586 -17.785 1.00 93.31 144 GLU A O 1
ATOM 1113 N N . ILE A 1 145 ? -5.539 -9.214 -15.602 1.00 92.12 145 ILE A N 1
ATOM 1114 C CA . ILE A 1 145 ? -6.767 -8.471 -15.291 1.00 92.12 145 ILE A CA 1
ATOM 1115 C C . ILE A 1 145 ? -6.871 -7.220 -16.170 1.00 92.12 145 ILE A C 1
ATOM 1117 O O . ILE A 1 145 ? -7.900 -7.001 -16.812 1.00 92.12 145 ILE A O 1
ATOM 1121 N N . LEU A 1 146 ? -5.806 -6.414 -16.251 1.00 92.56 146 LEU A N 1
ATOM 1122 C CA . LEU A 1 146 ? -5.795 -5.207 -17.085 1.00 92.56 146 LEU A CA 1
ATOM 1123 C C . LEU A 1 146 ? -5.982 -5.534 -18.570 1.00 92.56 146 LEU A C 1
ATOM 1125 O O . LEU A 1 146 ? -6.738 -4.853 -19.259 1.00 92.56 146 LEU A O 1
ATOM 1129 N N . ASN A 1 147 ? -5.330 -6.581 -19.074 1.00 93.25 147 ASN A N 1
ATOM 1130 C CA . ASN A 1 147 ? -5.460 -6.998 -20.467 1.00 93.25 147 ASN A CA 1
ATOM 1131 C C . ASN A 1 147 ? -6.870 -7.501 -20.783 1.00 93.25 147 ASN A C 1
ATOM 1133 O O . ASN A 1 147 ? -7.404 -7.175 -21.841 1.00 93.25 147 ASN A O 1
ATOM 1137 N N . TYR A 1 148 ? -7.483 -8.266 -19.879 1.00 93.38 148 TYR A N 1
ATOM 1138 C CA . TYR A 1 148 ? -8.869 -8.703 -20.020 1.00 93.38 148 TYR A CA 1
ATOM 1139 C C . TYR A 1 148 ? -9.830 -7.508 -20.049 1.00 93.38 148 TYR A C 1
ATOM 1141 O O . TYR A 1 148 ? -10.661 -7.407 -20.948 1.00 93.38 148 TYR A O 1
ATOM 1149 N N . TYR A 1 149 ? -9.653 -6.553 -19.134 1.00 89.56 149 TYR A N 1
ATOM 1150 C CA . TYR A 1 149 ? -10.443 -5.324 -19.089 1.00 89.56 149 TYR A CA 1
ATOM 1151 C C . TYR A 1 149 ? -10.299 -4.483 -20.367 1.00 89.56 149 TYR A C 1
ATOM 1153 O O . TYR A 1 149 ? -11.289 -4.033 -20.941 1.00 89.56 149 TYR A O 1
ATOM 1161 N N . LEU A 1 150 ? -9.073 -4.316 -20.871 1.00 91.62 150 LEU A N 1
ATOM 1162 C CA . LEU A 1 150 ? -8.818 -3.582 -22.111 1.00 91.62 150 LEU A CA 1
ATOM 1163 C C . LEU A 1 150 ? -9.393 -4.286 -23.343 1.00 91.62 150 LEU A C 1
ATOM 1165 O O . LEU A 1 150 ? -9.856 -3.601 -24.250 1.00 91.62 150 LEU A O 1
ATOM 1169 N N . LYS A 1 151 ? -9.375 -5.624 -23.389 1.00 93.50 151 LYS A N 1
ATOM 1170 C CA . LYS A 1 151 ? -10.041 -6.393 -24.451 1.00 93.50 151 LYS A CA 1
ATOM 1171 C C . LYS A 1 151 ? -11.551 -6.190 -24.408 1.00 93.50 151 LYS A C 1
ATOM 1173 O O . LYS A 1 151 ? -12.131 -5.869 -25.433 1.00 93.50 151 LYS A O 1
ATOM 1178 N N . LEU A 1 152 ? -12.156 -6.279 -23.223 1.00 93.00 152 LEU A N 1
ATOM 1179 C CA . LEU A 1 152 ? -13.592 -6.062 -23.041 1.00 93.00 152 LEU A CA 1
ATOM 1180 C C . LEU A 1 152 ? -14.040 -4.674 -23.530 1.00 93.00 152 LEU A C 1
ATOM 1182 O O . LEU A 1 152 ? -15.102 -4.554 -24.128 1.00 93.00 152 LEU A O 1
ATOM 1186 N N . ILE A 1 153 ? -13.226 -3.636 -23.307 1.00 91.94 153 ILE A N 1
ATOM 1187 C CA . ILE A 1 153 ? -13.510 -2.277 -23.798 1.00 91.94 153 ILE A CA 1
ATOM 1188 C C . ILE A 1 153 ? -13.318 -2.158 -25.314 1.00 91.94 153 ILE A C 1
ATOM 1190 O O . ILE A 1 153 ? -14.012 -1.377 -25.960 1.00 91.94 153 ILE A O 1
ATOM 1194 N N . ARG A 1 154 ? -12.337 -2.869 -25.876 1.00 87.19 154 ARG A N 1
ATOM 1195 C CA . ARG A 1 154 ? -11.957 -2.740 -27.290 1.00 87.19 154 ARG A CA 1
ATOM 1196 C C . ARG A 1 154 ? -12.815 -3.576 -28.244 1.00 87.19 154 ARG A C 1
ATOM 1198 O O . ARG A 1 154 ? -12.825 -3.227 -29.420 1.00 87.19 154 ARG A O 1
ATOM 1205 N N . GLY A 1 155 ? -13.548 -4.575 -27.741 1.00 64.06 155 GLY A N 1
ATOM 1206 C CA . GLY A 1 155 ? -14.343 -5.507 -28.551 1.00 64.06 155 GLY A CA 1
ATOM 1207 C C . GLY A 1 155 ? -13.481 -6.607 -29.144 1.00 64.06 155 GLY A C 1
ATOM 1208 O O . GLY A 1 155 ? -12.664 -6.295 -30.036 1.00 64.06 155 GLY A O 1
#

Sequence (155 aa):
MKAFSYMFLSSVLISASFIDLEHTIIPNSIIIAGFIGALIFRLLMYSYGFLDYILGFLLGGGILLLISLLSGGEMGGGDVKLMALIGFFIGWKLVLLNLLLGVVLGALAGILLVLFKIKSRKDYIPFAPYLSLGWLISILYGYEILNYYLKLIRG

Nearest PDB structures (foldseek):
  3s0x-assembly1_A  TM=6.688E-01  e=1.570E-01  Methanococcus maripaludis

Radius of gyration: 15.79 Å; Cα contacts (8 Å, |Δi|>4): 183; chains: 1; bounding box: 44×28×46 Å

Solvent-accessible surface area (backbone atoms only — not comparable to full-atom values): 8055 Å² total; per-residue (Å²): 108,70,66,58,52,48,54,53,48,49,54,50,35,51,54,40,18,54,40,17,70,76,67,70,46,51,60,65,67,57,51,50,52,46,49,53,51,51,52,53,52,46,68,73,59,74,60,89,60,65,65,44,21,51,46,1,22,50,50,27,18,45,53,44,43,52,50,15,60,75,57,75,56,74,50,57,73,39,52,22,52,51,33,16,51,50,2,47,73,60,15,42,73,40,25,54,52,18,50,52,41,13,52,53,48,41,50,53,51,52,51,49,3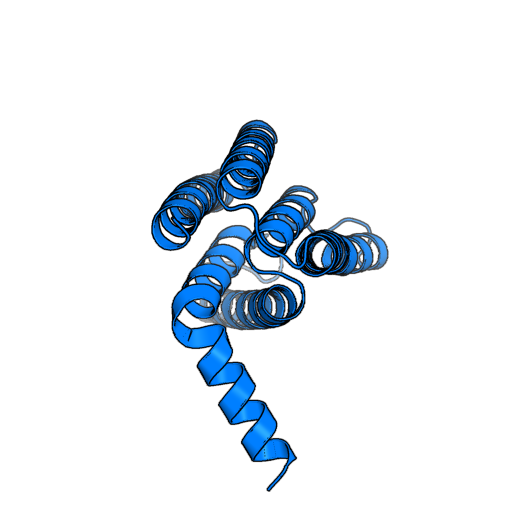4,42,74,71,65,75,41,58,96,84,54,87,74,62,58,46,48,24,40,40,51,15,42,56,48,32,77,75,44,34,68,60,52,51,50,52,53,53,45,67,76,67,109

Foldseek 3Di:
DLVVLLVVLLVLLVVQQVCCVVPVARDVVSLVVLVVSLVVVCVVVVDPDQVQLQLLLCCQLVVQVVVCVVVVNPRHNNNSSSLSSLRNSQGNQLSVQLVVQLVVQQVVVVVVCVVVVVDDPPDDDRSSVRSSVSSVCSVPCVVVVVVVVVVVVVD

Organism: NCBI:txid391606